Protein AF-A0A967W5R6-F1 (afdb_monomer_lite)

Structure (mmCIF, N/CA/C/O backbone):
data_AF-A0A967W5R6-F1
#
_entry.id   AF-A0A967W5R6-F1
#
loop_
_atom_site.group_PDB
_atom_site.id
_atom_site.type_symbol
_atom_site.label_atom_id
_atom_site.label_alt_id
_atom_site.label_comp_id
_atom_site.label_asym_id
_atom_site.label_entity_id
_atom_site.label_seq_id
_atom_site.pdbx_PDB_ins_code
_atom_site.Cartn_x
_atom_site.Cartn_y
_atom_site.Cartn_z
_atom_site.occupancy
_atom_site.B_iso_or_equiv
_atom_site.auth_seq_id
_atom_site.auth_comp_id
_atom_site.auth_asym_id
_atom_site.auth_atom_id
_atom_site.pdbx_PDB_model_num
ATOM 1 N N . MET A 1 1 ? 6.428 -24.122 -12.323 1.00 50.19 1 MET A N 1
ATOM 2 C CA . MET A 1 1 ? 7.750 -23.611 -12.756 1.00 50.19 1 MET A CA 1
ATOM 3 C C . MET A 1 1 ? 7.749 -22.110 -13.059 1.00 50.19 1 MET A C 1
ATOM 5 O O . MET A 1 1 ? 8.729 -21.477 -12.703 1.00 50.19 1 MET A O 1
ATOM 9 N N . GLN A 1 2 ? 6.687 -21.515 -13.628 1.00 51.97 2 GLN A N 1
ATOM 10 C CA . GLN A 1 2 ? 6.622 -20.061 -13.911 1.00 51.97 2 GLN A CA 1
ATOM 11 C C . GLN A 1 2 ? 6.918 -19.153 -12.698 1.00 51.97 2 GLN A C 1
ATOM 13 O O . GLN A 1 2 ? 7.704 -18.222 -12.822 1.00 51.97 2 GLN A O 1
ATOM 18 N N . SER A 1 3 ? 6.399 -19.475 -11.508 1.00 58.78 3 SER A N 1
ATOM 19 C CA . SER A 1 3 ? 6.591 -18.660 -10.295 1.00 58.78 3 SER A CA 1
ATOM 20 C C . SER A 1 3 ? 8.030 -18.612 -9.761 1.00 58.78 3 SER A C 1
ATOM 22 O O . SER A 1 3 ? 8.403 -17.652 -9.095 1.00 58.78 3 SER A O 1
ATOM 24 N N . LEU A 1 4 ? 8.858 -19.625 -10.036 1.00 48.50 4 LEU A N 1
ATOM 25 C CA . LEU A 1 4 ? 10.253 -19.664 -9.574 1.00 48.50 4 LEU A CA 1
ATOM 26 C C . LEU A 1 4 ? 11.154 -18.750 -10.413 1.00 48.50 4 LEU A C 1
ATOM 28 O O . LEU A 1 4 ? 12.004 -18.060 -9.854 1.00 48.50 4 LEU A O 1
ATOM 32 N N . ASN A 1 5 ? 10.920 -18.680 -11.726 1.00 57.53 5 ASN A N 1
ATOM 33 C CA . ASN A 1 5 ? 11.686 -17.811 -12.623 1.00 57.53 5 ASN A CA 1
ATOM 34 C C . ASN A 1 5 ? 11.376 -16.325 -12.384 1.00 57.53 5 ASN A C 1
ATOM 36 O O . ASN A 1 5 ? 12.283 -15.499 -12.433 1.00 57.53 5 ASN A O 1
ATOM 40 N N . GLU A 1 6 ? 10.125 -15.983 -12.060 1.00 59.31 6 GLU A N 1
ATOM 41 C CA . GLU A 1 6 ? 9.739 -14.610 -11.699 1.00 59.31 6 GLU A CA 1
ATOM 42 C C . GLU A 1 6 ? 10.433 -14.137 -10.416 1.00 59.31 6 GLU A C 1
ATOM 44 O O . GLU A 1 6 ? 10.914 -13.007 -10.349 1.00 59.31 6 GLU A O 1
ATOM 49 N N . LEU A 1 7 ? 10.551 -15.015 -9.414 1.00 59.97 7 LEU A N 1
ATOM 50 C CA . LEU A 1 7 ? 11.257 -14.702 -8.171 1.00 59.97 7 LEU A CA 1
ATOM 51 C C . LEU A 1 7 ? 12.771 -14.589 -8.380 1.00 59.97 7 LEU A C 1
ATOM 53 O O . LEU A 1 7 ? 13.405 -13.731 -7.768 1.00 59.97 7 LEU A O 1
ATOM 57 N N . GLN A 1 8 ? 13.357 -15.412 -9.254 1.00 59.72 8 GLN A N 1
ATOM 58 C CA . GLN A 1 8 ? 14.800 -15.414 -9.512 1.00 59.72 8 GLN A CA 1
ATOM 59 C C . GLN A 1 8 ? 15.293 -14.061 -10.051 1.00 59.72 8 GLN A C 1
ATOM 61 O O . GLN A 1 8 ? 16.343 -13.583 -9.621 1.00 59.72 8 GLN A O 1
ATOM 66 N N . VAL A 1 9 ? 14.490 -13.398 -10.893 1.00 64.69 9 VAL A N 1
ATOM 67 C CA . VAL A 1 9 ? 14.780 -12.054 -11.423 1.00 64.69 9 VAL A CA 1
ATOM 68 C C . VAL A 1 9 ? 14.884 -11.012 -10.304 1.00 64.69 9 VAL A C 1
ATOM 70 O O . VAL A 1 9 ? 15.773 -10.162 -10.337 1.00 64.69 9 VAL A O 1
ATOM 73 N N . ILE A 1 10 ? 14.037 -11.101 -9.273 1.00 62.94 10 ILE A N 1
ATOM 74 C CA . ILE A 1 10 ? 14.028 -10.168 -8.132 1.00 62.94 10 ILE A CA 1
ATOM 75 C C . ILE A 1 10 ? 15.340 -10.239 -7.344 1.00 62.94 10 ILE A C 1
ATOM 77 O O . ILE A 1 10 ? 15.863 -9.211 -6.913 1.00 62.94 10 ILE A O 1
ATOM 81 N N . PHE A 1 11 ? 15.878 -11.445 -7.151 1.00 62.34 11 PHE A N 1
ATOM 82 C CA . PHE A 1 11 ? 17.105 -11.649 -6.378 1.00 62.34 11 PHE A CA 1
ATOM 83 C C . PHE A 1 11 ? 18.377 -11.366 -7.186 1.00 62.34 11 PHE A C 1
ATOM 85 O O . PHE A 1 11 ? 19.386 -10.982 -6.597 1.00 62.34 11 PHE A O 1
ATOM 92 N N . SER A 1 12 ? 18.336 -11.512 -8.514 1.00 70.75 12 SER A N 1
ATOM 93 C CA . SER A 1 12 ? 19.489 -11.268 -9.391 1.00 70.75 12 SER A CA 1
ATOM 94 C C . SER A 1 12 ? 19.612 -9.822 -9.882 1.00 70.75 12 SER A C 1
ATOM 96 O O . SER A 1 12 ? 20.638 -9.469 -10.459 1.00 70.75 12 SER A O 1
ATOM 98 N N . THR A 1 13 ? 18.599 -8.973 -9.668 1.00 72.38 13 THR A N 1
ATOM 99 C CA . THR A 1 13 ? 18.623 -7.554 -10.065 1.00 72.38 13 THR A CA 1
ATOM 100 C C . THR A 1 13 ? 18.386 -6.638 -8.855 1.00 72.38 13 THR A C 1
ATOM 102 O O . THR A 1 13 ? 17.248 -6.337 -8.495 1.00 72.38 13 THR A O 1
ATOM 105 N N . PRO A 1 14 ? 19.460 -6.143 -8.208 1.00 67.19 14 PRO A N 1
ATOM 106 C CA . PRO A 1 14 ? 19.366 -5.367 -6.966 1.00 67.19 14 PRO A CA 1
ATOM 107 C C . PRO A 1 14 ? 18.430 -4.153 -7.044 1.00 67.19 14 PRO A C 1
ATOM 109 O O . PRO A 1 14 ? 17.746 -3.832 -6.073 1.00 67.19 14 PRO A O 1
ATOM 112 N N . TRP A 1 15 ? 18.349 -3.514 -8.213 1.00 69.44 15 TRP A N 1
ATOM 113 C CA . TRP A 1 15 ? 17.492 -2.355 -8.465 1.00 69.44 15 TRP A CA 1
ATOM 114 C C . TRP A 1 15 ? 16.000 -2.683 -8.459 1.00 69.44 15 TRP A C 1
ATOM 116 O O . TRP A 1 15 ? 15.200 -1.802 -8.171 1.00 69.44 15 TRP A O 1
ATOM 126 N N . LEU A 1 16 ? 15.598 -3.938 -8.692 1.00 69.75 16 LEU A N 1
ATOM 127 C CA . LEU A 1 16 ? 14.194 -4.315 -8.544 1.00 69.75 16 LEU A CA 1
ATOM 128 C C . LEU A 1 16 ? 13.778 -4.403 -7.069 1.00 69.75 16 LEU A C 1
ATOM 130 O O . LEU A 1 16 ? 12.602 -4.281 -6.739 1.00 69.75 16 LEU A O 1
ATOM 134 N N . ARG A 1 17 ? 14.718 -4.535 -6.128 1.00 68.00 17 ARG A N 1
ATOM 135 C CA . ARG A 1 17 ? 14.380 -4.555 -4.698 1.00 68.00 17 ARG A CA 1
ATOM 136 C C . ARG A 1 17 ? 13.684 -3.265 -4.249 1.00 68.00 17 ARG A C 1
ATOM 138 O O . ARG A 1 17 ? 12.813 -3.321 -3.379 1.00 68.00 17 ARG A O 1
ATOM 145 N N . SER A 1 18 ? 14.024 -2.128 -4.864 1.00 73.62 18 SER A N 1
ATOM 146 C CA . SER A 1 18 ? 13.408 -0.834 -4.559 1.00 73.62 18 SER A CA 1
ATOM 147 C C . SER A 1 18 ? 11.956 -0.741 -5.037 1.00 73.62 18 S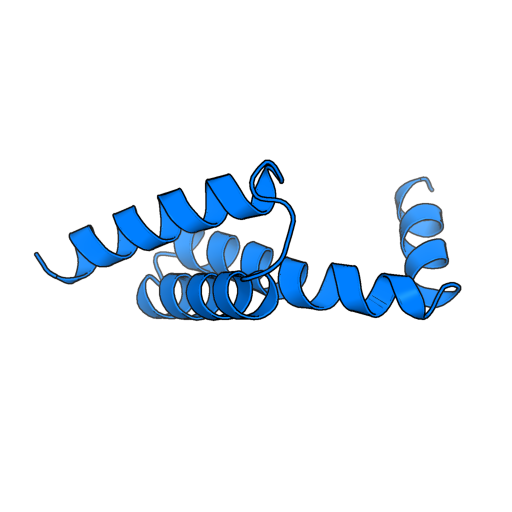ER A C 1
ATOM 149 O O . SER A 1 18 ? 11.158 -0.105 -4.356 1.00 73.62 18 SER A O 1
ATOM 151 N N . ILE A 1 19 ? 11.570 -1.425 -6.126 1.00 78.50 19 ILE A N 1
ATOM 152 C CA . ILE A 1 19 ? 10.174 -1.437 -6.603 1.00 78.50 19 ILE A CA 1
ATOM 153 C C . ILE A 1 19 ? 9.273 -2.325 -5.734 1.00 78.50 19 ILE A C 1
ATOM 155 O O . ILE A 1 19 ? 8.099 -2.015 -5.527 1.00 78.50 19 ILE A O 1
ATOM 159 N N . TYR A 1 20 ? 9.817 -3.407 -5.167 1.00 85.00 20 TYR A N 1
ATOM 160 C CA . TYR A 1 20 ? 9.038 -4.331 -4.337 1.00 85.00 20 TYR A CA 1
ATOM 161 C C . TYR A 1 20 ? 8.830 -3.833 -2.909 1.00 85.00 20 TYR A C 1
ATOM 163 O O . TYR A 1 20 ? 7.850 -4.221 -2.269 1.00 85.00 20 TYR A O 1
ATOM 171 N N . TYR A 1 21 ? 9.714 -2.974 -2.397 1.00 90.25 21 TYR A N 1
ATOM 172 C CA . TYR A 1 21 ? 9.607 -2.488 -1.024 1.00 90.25 21 TYR A CA 1
ATOM 173 C C . TYR A 1 21 ? 8.310 -1.690 -0.779 1.00 90.25 21 TYR A C 1
ATOM 175 O O . TYR A 1 21 ? 7.539 -2.104 0.092 1.00 90.25 21 TYR A O 1
ATOM 183 N N . PRO A 1 22 ? 7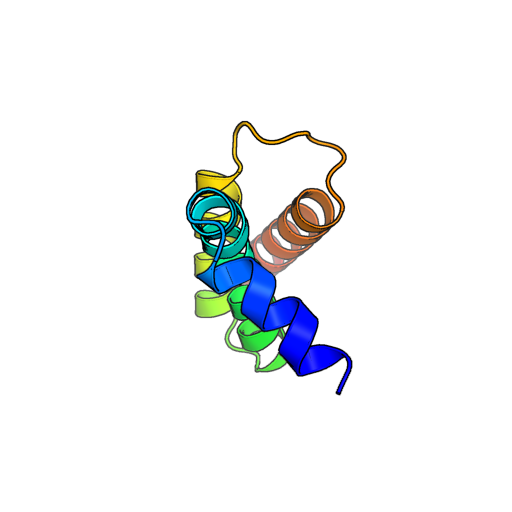.961 -0.661 -1.577 1.00 93.69 22 PRO A N 1
ATOM 184 C CA . PRO A 1 22 ? 6.670 0.017 -1.461 1.00 93.69 22 PRO A CA 1
ATOM 185 C C . PRO A 1 22 ? 5.497 -0.935 -1.716 1.00 93.69 22 PRO A C 1
ATOM 187 O O . PRO A 1 22 ? 4.554 -0.984 -0.926 1.00 93.69 22 PRO A O 1
ATOM 190 N N . LYS A 1 23 ? 5.589 -1.782 -2.752 1.00 93.69 23 LYS A N 1
ATOM 191 C CA . LYS A 1 23 ? 4.532 -2.749 -3.088 1.00 93.69 23 LYS A CA 1
ATOM 192 C C . LYS A 1 23 ? 4.215 -3.709 -1.935 1.00 93.69 23 LYS A C 1
ATOM 194 O O . LYS A 1 23 ? 3.066 -4.112 -1.763 1.00 93.69 23 LYS A O 1
ATOM 199 N N . SER A 1 24 ? 5.199 -4.038 -1.098 1.00 95.62 24 SER A N 1
ATOM 200 C CA . SER A 1 24 ? 4.979 -4.870 0.089 1.00 95.62 24 SER A CA 1
ATOM 201 C C . SER A 1 24 ? 4.015 -4.228 1.098 1.00 95.62 24 SER A C 1
ATOM 203 O O . SER A 1 24 ? 3.208 -4.938 1.701 1.00 95.62 24 SER A O 1
ATOM 205 N N . PHE A 1 25 ? 4.042 -2.899 1.249 1.00 98.19 25 PHE A N 1
ATOM 206 C CA . PHE A 1 25 ? 3.109 -2.170 2.107 1.00 98.19 25 PHE A CA 1
ATOM 207 C C . PHE A 1 25 ? 1.703 -2.156 1.511 1.00 98.19 25 PHE A C 1
ATOM 209 O O . PHE A 1 25 ? 0.752 -2.471 2.222 1.00 98.19 25 PHE A O 1
ATOM 216 N N . TYR A 1 26 ? 1.565 -1.923 0.203 1.00 98.25 26 TYR A N 1
ATOM 217 C CA . TYR A 1 26 ? 0.274 -2.035 -0.485 1.00 98.25 26 TYR A CA 1
ATOM 218 C C . TYR A 1 26 ? -0.381 -3.411 -0.263 1.00 98.25 26 TYR A C 1
ATOM 220 O O . TYR A 1 26 ? -1.536 -3.505 0.158 1.00 98.25 26 TYR A O 1
ATOM 228 N N . LEU A 1 27 ? 0.379 -4.494 -0.462 1.00 98.19 27 LEU A N 1
ATOM 229 C CA . LEU A 1 27 ? -0.122 -5.856 -0.257 1.00 98.19 27 LEU A CA 1
ATOM 230 C C . LEU A 1 27 ? -0.500 -6.126 1.207 1.00 98.19 27 LEU A C 1
ATOM 232 O O . LEU A 1 27 ? -1.545 -6.727 1.465 1.00 98.19 27 LEU A O 1
ATOM 236 N N . LYS A 1 28 ? 0.301 -5.655 2.173 1.00 98.44 28 LYS A N 1
ATOM 237 C CA . LYS A 1 28 ? -0.042 -5.740 3.603 1.00 98.44 28 LYS A CA 1
ATOM 238 C C . LYS A 1 28 ? -1.325 -4.977 3.924 1.00 98.44 28 LYS A C 1
ATOM 240 O O . LYS A 1 28 ? -2.157 -5.514 4.650 1.00 98.44 28 LYS A O 1
ATOM 245 N N . GLY A 1 29 ? -1.509 -3.782 3.357 1.00 98.50 29 GLY A N 1
ATOM 246 C CA . GLY A 1 29 ? -2.737 -2.993 3.480 1.00 98.50 29 GLY A CA 1
ATOM 247 C C . GLY A 1 29 ? -3.967 -3.809 3.089 1.00 98.50 29 GLY A C 1
ATOM 248 O O . GLY A 1 29 ? -4.872 -3.982 3.904 1.00 98.50 29 GLY A O 1
ATOM 249 N N . LYS A 1 30 ? -3.934 -4.445 1.910 1.00 98.62 30 LYS A N 1
ATOM 250 C CA . LYS A 1 30 ? -5.028 -5.306 1.420 1.00 98.62 30 LYS A CA 1
ATOM 251 C C . LYS A 1 30 ? -5.293 -6.512 2.306 1.00 98.62 30 LYS A C 1
ATOM 253 O O . LYS A 1 30 ? -6.444 -6.900 2.490 1.00 98.62 30 LYS A O 1
ATOM 258 N N . ILE A 1 31 ? -4.239 -7.138 2.829 1.00 98.69 31 ILE A N 1
ATOM 259 C CA . ILE A 1 31 ? -4.375 -8.285 3.733 1.00 98.69 31 ILE A CA 1
ATOM 260 C C . ILE A 1 31 ? -5.051 -7.848 5.034 1.00 98.69 31 ILE A C 1
ATOM 262 O O . ILE A 1 31 ? -5.975 -8.518 5.490 1.00 98.69 31 ILE A O 1
ATOM 266 N N . TYR A 1 32 ? -4.626 -6.732 5.626 1.00 98.62 32 TYR A N 1
ATOM 267 C CA . TYR A 1 32 ? -5.225 -6.230 6.861 1.00 98.62 32 TYR A CA 1
ATOM 268 C C . TYR A 1 32 ? -6.660 -5.747 6.666 1.00 98.62 32 TYR A C 1
ATOM 270 O O . TYR A 1 32 ? -7.503 -6.068 7.500 1.00 98.62 32 TYR A O 1
ATOM 278 N N . GLU A 1 33 ? -6.954 -5.077 5.550 1.00 97.88 33 GLU A N 1
ATOM 279 C CA . GLU A 1 33 ? -8.310 -4.663 5.172 1.00 97.88 33 GLU A CA 1
ATOM 280 C C . GLU A 1 33 ? -9.239 -5.880 5.088 1.00 97.88 33 GLU A C 1
ATOM 282 O O . GLU A 1 33 ? -10.267 -5.923 5.758 1.00 97.88 33 GLU A O 1
ATOM 287 N N . LYS A 1 34 ? -8.826 -6.933 4.368 1.00 98.06 34 LYS A N 1
ATOM 288 C CA . LYS A 1 34 ? -9.588 -8.192 4.274 1.00 98.06 34 LYS A CA 1
ATOM 289 C C . LYS A 1 34 ? -9.775 -8.898 5.616 1.00 98.06 34 LYS A C 1
ATOM 291 O O . LYS A 1 34 ? -10.751 -9.618 5.790 1.00 98.06 34 LYS A O 1
ATOM 296 N N . LYS A 1 35 ? -8.841 -8.723 6.552 1.00 98.12 35 LYS A N 1
ATOM 297 C CA . LYS A 1 35 ? -8.928 -9.268 7.915 1.00 98.12 35 LYS A CA 1
ATOM 298 C C . LYS A 1 35 ? -9.733 -8.377 8.871 1.00 98.12 35 LYS A C 1
ATOM 300 O O . LYS A 1 35 ? -9.819 -8.715 10.047 1.00 98.12 35 LYS A O 1
ATOM 305 N N . GLY A 1 36 ? -10.260 -7.241 8.409 1.00 96.62 36 GLY A N 1
ATOM 306 C CA . GLY A 1 36 ? -10.972 -6.268 9.242 1.00 96.62 36 GLY A CA 1
ATOM 307 C C . GLY A 1 36 ? -10.071 -5.478 10.197 1.00 96.62 36 GLY A C 1
ATOM 308 O O . GLY A 1 36 ? -10.567 -4.763 11.061 1.00 96.62 36 GLY A O 1
ATOM 309 N N . ASN A 1 37 ? -8.744 -5.575 10.068 1.00 97.94 37 ASN A N 1
ATOM 310 C CA . ASN A 1 37 ? -7.819 -4.818 10.907 1.00 97.94 37 ASN A CA 1
ATOM 311 C C . ASN A 1 37 ? -7.561 -3.435 10.291 1.00 97.94 37 ASN A C 1
ATOM 313 O O . ASN A 1 37 ? -6.519 -3.187 9.680 1.00 97.94 37 ASN A O 1
ATOM 317 N N . ILE A 1 38 ? -8.549 -2.551 10.431 1.00 96.94 38 ILE A N 1
ATOM 318 C CA . ILE A 1 38 ? -8.612 -1.264 9.727 1.00 96.94 38 ILE A CA 1
ATOM 319 C C . ILE A 1 38 ? -7.423 -0.356 10.060 1.00 96.94 38 ILE A C 1
ATOM 321 O O . ILE A 1 38 ? -6.799 0.190 9.152 1.00 96.94 38 ILE A O 1
ATOM 325 N N . ASN A 1 39 ? -7.024 -0.269 11.333 1.00 97.44 39 ASN A N 1
ATOM 326 C CA . ASN A 1 39 ? -5.880 0.554 11.746 1.00 97.44 39 ASN A CA 1
ATOM 327 C C . ASN A 1 39 ? -4.569 0.098 11.088 1.00 97.44 39 ASN A C 1
ATOM 329 O O . ASN A 1 39 ? -3.776 0.922 10.627 1.00 97.44 39 ASN A O 1
ATOM 333 N N . LEU A 1 40 ? -4.338 -1.219 11.001 1.00 98.00 40 LEU A N 1
ATOM 334 C CA . LEU A 1 40 ? -3.164 -1.745 10.305 1.00 98.00 40 LEU A CA 1
ATOM 335 C C . LEU A 1 40 ? -3.272 -1.577 8.788 1.00 98.00 40 LEU A C 1
ATOM 337 O O . LEU A 1 40 ? -2.247 -1.345 8.145 1.00 98.00 40 LEU A O 1
ATOM 341 N N . ALA A 1 41 ? -4.472 -1.662 8.213 1.00 98.56 41 ALA A N 1
ATOM 342 C CA . ALA A 1 41 ? -4.683 -1.403 6.793 1.00 98.56 41 ALA A CA 1
ATOM 343 C C . ALA A 1 41 ? -4.314 0.044 6.433 1.00 98.56 41 ALA A C 1
ATOM 345 O O . ALA A 1 41 ? -3.459 0.253 5.572 1.00 98.56 41 ALA A O 1
ATOM 346 N N . ILE A 1 42 ? -4.865 1.020 7.167 1.00 98.38 42 ILE A N 1
ATOM 347 C CA . ILE A 1 42 ? -4.590 2.456 7.000 1.00 98.38 42 ILE A CA 1
ATOM 348 C C . ILE A 1 42 ? -3.089 2.729 7.096 1.00 98.38 42 ILE A C 1
ATOM 350 O O . ILE A 1 42 ? -2.518 3.291 6.164 1.00 98.38 42 ILE A O 1
ATOM 354 N N . LYS A 1 43 ? -2.426 2.250 8.159 1.00 98.50 43 LYS A N 1
ATOM 355 C CA . LYS A 1 43 ? -0.982 2.457 8.361 1.00 98.50 43 LYS A CA 1
ATOM 356 C C . LYS A 1 43 ? -0.136 1.921 7.202 1.00 98.50 43 LYS A C 1
ATOM 358 O O . LYS A 1 43 ? 0.8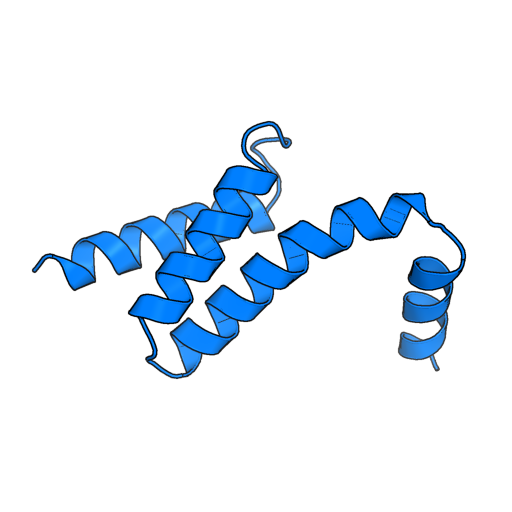80 2.506 6.841 1.00 98.50 43 LYS A O 1
ATOM 363 N N . ASN A 1 44 ? -0.513 0.776 6.631 1.00 98.75 44 ASN A N 1
ATOM 364 C CA . ASN A 1 44 ? 0.232 0.205 5.511 1.00 98.75 44 ASN A CA 1
ATOM 365 C C . ASN A 1 44 ? -0.038 0.952 4.198 1.00 98.75 44 ASN A C 1
ATOM 367 O O . ASN A 1 44 ? 0.905 1.156 3.437 1.00 98.75 44 ASN A O 1
ATOM 371 N N . TYR A 1 45 ? -1.269 1.402 3.942 1.00 98.62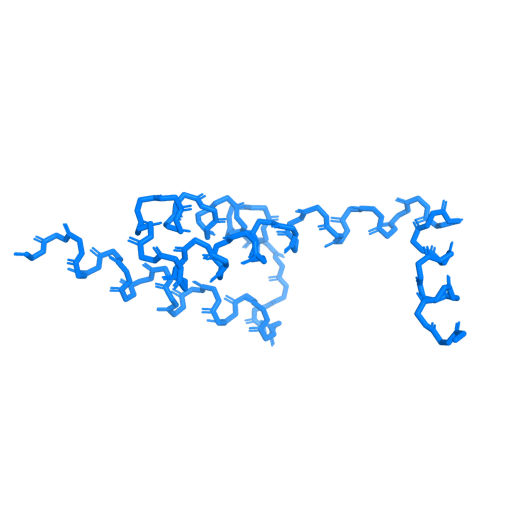 45 TYR A N 1
ATOM 372 C CA . TYR A 1 45 ? -1.531 2.255 2.782 1.00 98.62 45 TYR A CA 1
ATOM 373 C C . TYR A 1 45 ? -0.817 3.606 2.894 1.00 98.62 45 TYR A C 1
ATOM 375 O O . TYR A 1 45 ? -0.188 4.019 1.928 1.00 98.62 45 TYR A O 1
ATOM 383 N N . GLU A 1 46 ? -0.806 4.238 4.068 1.00 98.44 46 GLU A N 1
ATOM 384 C CA . GLU A 1 46 ? -0.070 5.485 4.317 1.00 98.44 46 GLU A CA 1
ATOM 385 C C . GLU A 1 46 ? 1.429 5.341 4.000 1.00 98.44 46 GLU A C 1
ATOM 387 O O . GLU A 1 46 ? 1.973 6.114 3.214 1.00 98.44 46 GLU A O 1
ATOM 392 N N . ASN A 1 47 ? 2.081 4.287 4.508 1.00 98.31 47 ASN A N 1
ATOM 393 C CA . ASN A 1 47 ? 3.491 4.009 4.207 1.00 98.31 47 ASN A CA 1
ATOM 394 C C . ASN A 1 47 ? 3.751 3.804 2.707 1.00 98.31 47 ASN A C 1
ATOM 396 O O . ASN A 1 47 ? 4.773 4.250 2.186 1.00 98.31 47 ASN A O 1
ATOM 400 N N . PHE A 1 48 ? 2.852 3.105 2.009 1.00 98.06 48 PHE A N 1
ATOM 401 C CA . PHE A 1 48 ? 2.968 2.920 0.564 1.00 98.06 48 PHE A CA 1
ATOM 402 C C . PHE A 1 48 ? 2.873 4.256 -0.179 1.00 98.06 48 PHE A C 1
ATOM 404 O O . PHE A 1 48 ? 3.720 4.539 -1.025 1.00 98.06 48 PHE A O 1
ATOM 411 N N . LEU A 1 49 ? 1.881 5.081 0.167 1.00 97.88 49 LEU A N 1
ATOM 412 C CA . LEU A 1 49 ? 1.660 6.386 -0.451 1.00 97.88 49 LEU A CA 1
ATOM 413 C C . LEU A 1 49 ? 2.822 7.351 -0.192 1.00 97.88 49 LEU A C 1
ATOM 415 O O . LEU A 1 49 ? 3.197 8.084 -1.102 1.00 97.88 49 LEU A O 1
ATOM 419 N N . GLU A 1 50 ? 3.438 7.308 0.992 1.00 98.00 50 GLU A N 1
ATOM 420 C CA . GLU A 1 50 ? 4.625 8.115 1.301 1.00 98.00 50 GLU A CA 1
ATOM 421 C C . GLU A 1 50 ? 5.837 7.687 0.461 1.00 98.00 50 GLU A C 1
ATOM 423 O O . GLU A 1 50 ? 6.519 8.523 -0.136 1.00 98.00 50 GLU A O 1
ATOM 428 N N . LEU A 1 51 ? 6.087 6.377 0.347 1.00 95.88 51 LEU A N 1
ATOM 429 C CA . LEU A 1 51 ? 7.194 5.852 -0.460 1.00 95.88 51 LEU A CA 1
ATOM 430 C C . LEU A 1 51 ? 7.013 6.122 -1.962 1.00 95.88 51 LEU A C 1
ATOM 432 O O . LEU A 1 51 ? 8.001 6.272 -2.679 1.00 95.88 51 LEU A O 1
ATOM 436 N N . TRP A 1 52 ? 5.770 6.180 -2.443 1.00 95.69 52 TRP A N 1
ATOM 437 C CA . TRP A 1 52 ? 5.414 6.435 -3.844 1.00 95.69 52 TRP A CA 1
ATOM 438 C C . TRP A 1 52 ? 4.861 7.844 -4.097 1.00 95.69 52 TRP A C 1
ATOM 440 O O . TRP A 1 52 ? 4.229 8.086 -5.125 1.00 95.69 52 TRP A O 1
ATOM 450 N N . LYS A 1 53 ? 5.137 8.817 -3.219 1.00 95.81 53 LYS A N 1
ATOM 451 C CA . LYS A 1 53 ? 4.615 10.190 -3.363 1.00 95.81 53 LYS A CA 1
ATOM 452 C C . LYS A 1 53 ? 5.017 10.893 -4.666 1.00 95.81 53 LYS A C 1
ATOM 454 O O . LYS A 1 53 ? 4.280 11.748 -5.148 1.00 95.81 53 LYS A O 1
ATOM 459 N N . ASN A 1 54 ? 6.155 10.494 -5.241 1.00 94.88 54 ASN A N 1
ATOM 460 C CA . ASN A 1 54 ? 6.702 11.015 -6.498 1.00 94.88 54 ASN A CA 1
ATOM 461 C C . ASN A 1 54 ? 6.637 9.998 -7.655 1.00 94.88 54 ASN A C 1
ATOM 463 O O . ASN A 1 54 ? 7.289 10.208 -8.673 1.00 94.88 54 ASN A O 1
ATOM 467 N N . ALA A 1 55 ? 5.927 8.878 -7.488 1.00 93.00 55 ALA A N 1
ATOM 468 C CA . ALA A 1 55 ? 5.750 7.898 -8.556 1.00 93.00 55 ALA A CA 1
ATOM 469 C C . ALA A 1 55 ? 4.751 8.403 -9.613 1.00 93.00 55 ALA A C 1
ATOM 471 O O . ALA A 1 55 ? 3.965 9.322 -9.352 1.00 93.00 55 ALA A O 1
ATOM 472 N N . ASP A 1 56 ? 4.759 7.773 -10.788 1.00 95.50 56 ASP A N 1
ATOM 473 C CA . ASP A 1 56 ? 3.806 8.085 -11.852 1.00 95.50 56 ASP A CA 1
ATOM 474 C C . ASP A 1 56 ? 2.363 7.901 -11.358 1.00 95.50 56 ASP A C 1
ATOM 476 O O . ASP A 1 56 ? 2.004 6.915 -10.706 1.00 95.50 56 ASP A O 1
ATOM 480 N N . LYS A 1 57 ? 1.524 8.911 -11.610 1.00 93.31 57 LYS A N 1
ATOM 481 C CA . LYS A 1 57 ? 0.192 9.026 -10.989 1.00 93.31 57 LYS A CA 1
ATOM 482 C C . LYS A 1 57 ? -0.822 8.017 -11.531 1.00 93.31 57 LYS A C 1
ATOM 484 O O . LYS A 1 57 ? -1.836 7.786 -10.874 1.00 93.31 57 LYS A O 1
ATOM 489 N N . ASP A 1 58 ? -0.560 7.466 -12.708 1.00 94.69 58 ASP A N 1
ATOM 490 C CA . ASP A 1 58 ? -1.388 6.511 -13.445 1.00 94.69 58 ASP A CA 1
ATOM 491 C C . ASP A 1 58 ? -1.069 5.045 -13.108 1.00 94.69 58 ASP A C 1
ATOM 493 O O . ASP A 1 58 ? -1.718 4.134 -13.625 1.00 94.69 58 ASP A O 1
ATOM 497 N N . LEU A 1 59 ? -0.125 4.795 -12.193 1.00 94.81 59 LEU A N 1
ATOM 498 C CA . LEU A 1 59 ? 0.147 3.449 -11.701 1.00 94.81 59 LEU A CA 1
ATOM 499 C C . LEU A 1 59 ? -1.101 2.864 -11.009 1.00 94.81 59 LEU A C 1
ATOM 501 O O . LEU A 1 59 ? -1.567 3.425 -10.008 1.00 94.81 59 LEU A O 1
ATOM 505 N N . PRO A 1 60 ? -1.617 1.699 -11.454 1.00 95.69 60 PRO A N 1
ATOM 506 C CA . PRO A 1 60 ? -2.854 1.127 -10.917 1.00 95.69 60 PRO A CA 1
ATOM 507 C C . PRO A 1 60 ? -2.818 0.879 -9.404 1.00 95.69 60 PRO A C 1
ATOM 509 O O . PRO A 1 60 ? -3.791 1.159 -8.705 1.00 95.69 60 PRO A O 1
ATOM 512 N N . ASP A 1 61 ? -1.677 0.406 -8.889 1.00 95.31 61 ASP A N 1
ATOM 513 C CA . ASP A 1 61 ? -1.479 0.152 -7.457 1.00 95.31 61 ASP A CA 1
ATOM 514 C C . ASP A 1 61 ? -1.565 1.462 -6.641 1.00 95.31 61 ASP A C 1
ATOM 516 O O . ASP A 1 61 ? -2.136 1.473 -5.549 1.00 95.31 61 ASP A O 1
ATOM 520 N N . LEU A 1 62 ? -1.055 2.581 -7.180 1.00 97.00 62 LEU A N 1
ATOM 521 C CA . LEU A 1 62 ? -1.113 3.900 -6.538 1.00 97.00 62 LEU A CA 1
ATOM 522 C C . LEU A 1 62 ? -2.549 4.428 -6.475 1.00 97.00 62 LEU A C 1
ATOM 524 O O . LEU A 1 62 ? -2.986 4.914 -5.430 1.00 97.00 62 LEU A O 1
ATOM 528 N N . MET A 1 63 ? -3.287 4.311 -7.581 1.00 98.19 63 MET A N 1
ATOM 529 C CA . MET A 1 63 ? -4.687 4.733 -7.661 1.00 98.19 63 MET A CA 1
ATOM 530 C C . MET A 1 63 ? -5.583 3.919 -6.717 1.00 98.19 63 MET A C 1
ATOM 532 O O . MET A 1 63 ? -6.383 4.495 -5.977 1.00 98.19 63 MET A O 1
ATOM 536 N N . ASP A 1 64 ? -5.428 2.590 -6.700 1.00 98.44 64 ASP A N 1
ATOM 537 C CA . ASP A 1 64 ? -6.201 1.703 -5.820 1.00 98.44 64 ASP A CA 1
ATOM 538 C C . ASP A 1 64 ? -5.895 1.973 -4.339 1.00 98.44 64 ASP A C 1
ATOM 540 O O . ASP A 1 64 ? -6.821 2.079 -3.534 1.00 98.44 64 ASP A O 1
ATOM 544 N N . ALA A 1 65 ? -4.621 2.152 -3.969 1.00 98.25 65 ALA A N 1
ATOM 545 C CA . ALA A 1 65 ? -4.254 2.429 -2.582 1.00 98.25 65 ALA A CA 1
ATO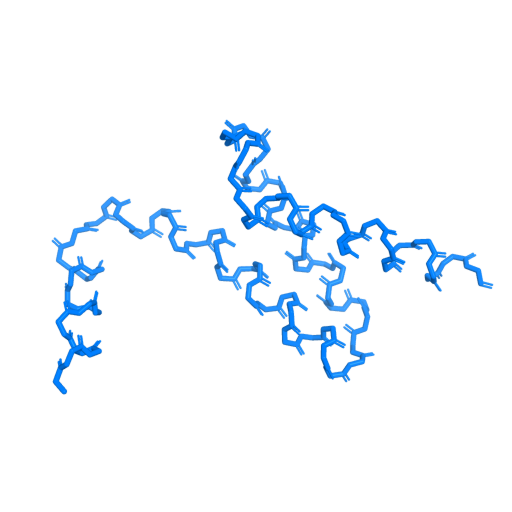M 546 C C . ALA A 1 65 ? -4.807 3.765 -2.066 1.00 98.25 65 ALA A C 1
ATOM 548 O O . ALA A 1 65 ? -5.286 3.801 -0.935 1.00 98.25 65 ALA A O 1
ATOM 549 N N . LYS A 1 66 ? -4.786 4.837 -2.876 1.00 98.25 66 LYS A N 1
ATOM 550 C CA . LYS A 1 66 ? -5.382 6.136 -2.500 1.00 98.25 66 LYS A CA 1
ATOM 551 C C . LYS A 1 66 ? -6.869 5.992 -2.207 1.00 98.25 66 LYS A C 1
ATOM 553 O O . LYS A 1 66 ? -7.310 6.332 -1.114 1.00 98.25 66 LYS A O 1
ATOM 558 N N . LYS A 1 67 ? -7.606 5.375 -3.136 1.00 98.31 67 LYS A N 1
ATOM 559 C CA . LYS A 1 67 ? -9.049 5.148 -2.998 1.00 98.31 67 LYS A CA 1
ATOM 560 C C . LYS A 1 67 ? -9.390 4.361 -1.730 1.00 98.31 67 LYS A C 1
ATOM 562 O O . LYS A 1 67 ? -10.325 4.704 -1.015 1.00 98.31 67 LYS A O 1
ATOM 567 N N . ARG A 1 68 ? -8.643 3.288 -1.450 1.00 98.38 68 ARG A N 1
ATOM 568 C CA . ARG A 1 68 ? -8.854 2.465 -0.249 1.00 98.38 68 ARG A CA 1
ATOM 569 C C . ARG A 1 68 ? -8.497 3.215 1.026 1.00 98.38 68 ARG A C 1
ATOM 571 O O . ARG A 1 68 ? -9.245 3.138 1.992 1.00 98.38 68 ARG A O 1
ATOM 578 N N . TYR A 1 69 ? -7.373 3.928 1.033 1.00 98.31 69 TYR A N 1
ATOM 579 C CA . TYR A 1 69 ? -6.935 4.724 2.175 1.00 98.31 69 TYR A CA 1
ATOM 580 C C . TYR A 1 69 ? -7.983 5.772 2.567 1.00 98.31 69 TYR A C 1
ATOM 582 O O . TYR A 1 69 ? -8.365 5.827 3.734 1.00 98.31 69 TYR A O 1
ATOM 590 N N . GLU A 1 70 ? -8.488 6.539 1.598 1.00 97.81 70 GLU A N 1
ATOM 591 C CA . GLU A 1 70 ? -9.519 7.563 1.814 1.00 97.81 70 GLU A CA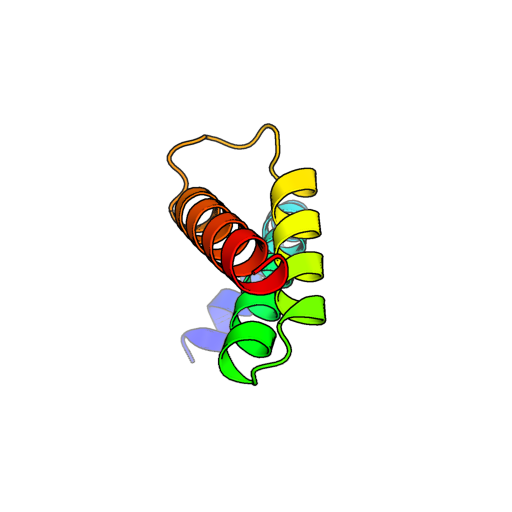 1
ATOM 592 C C . GLU A 1 70 ? -10.810 6.946 2.365 1.00 97.81 70 GLU A C 1
ATOM 594 O O . GLU A 1 70 ? -11.268 7.343 3.436 1.00 97.81 70 GLU A O 1
ATOM 599 N N . ALA A 1 71 ? -11.316 5.886 1.726 1.00 97.56 71 ALA A N 1
ATOM 600 C CA . ALA A 1 71 ? -12.520 5.196 2.184 1.00 97.56 71 ALA A CA 1
ATOM 601 C C . ALA A 1 71 ? -12.377 4.643 3.614 1.00 97.56 71 ALA A C 1
ATOM 603 O O . ALA A 1 71 ? -13.304 4.723 4.419 1.00 97.56 71 ALA A O 1
ATOM 604 N N . LEU A 1 72 ? -11.222 4.072 3.967 1.00 96.75 72 LEU A N 1
ATOM 605 C CA . LEU A 1 72 ? -10.987 3.568 5.323 1.00 96.75 72 LEU A CA 1
ATOM 606 C C . LEU A 1 72 ? -10.867 4.699 6.349 1.00 96.75 72 LEU A C 1
ATOM 608 O O . LEU A 1 72 ? -11.342 4.545 7.473 1.00 96.75 72 LEU A O 1
ATOM 612 N N . LYS A 1 73 ? -10.255 5.829 5.978 1.00 95.38 73 LYS A N 1
ATOM 613 C CA . LYS A 1 73 ? -10.139 7.004 6.848 1.00 95.38 73 LYS A CA 1
ATOM 614 C C . LYS A 1 73 ? -11.506 7.602 7.162 1.00 95.38 73 LYS A C 1
ATOM 616 O O . LYS A 1 73 ? -11.783 7.800 8.342 1.00 95.38 73 LYS A O 1
ATOM 621 N N . GLU A 1 74 ? -12.356 7.803 6.159 1.00 94.31 74 GLU A N 1
ATOM 622 C CA . GLU A 1 74 ? -13.719 8.333 6.328 1.00 94.31 74 GLU A CA 1
ATOM 623 C C . GLU A 1 74 ? -14.566 7.457 7.266 1.00 94.31 74 GLU A C 1
ATOM 625 O O . GLU A 1 74 ? -15.170 7.955 8.220 1.00 94.31 74 GLU A O 1
ATOM 630 N N . ASN A 1 75 ? -14.528 6.137 7.051 1.00 87.12 75 ASN A N 1
ATOM 631 C CA . ASN A 1 75 ? -15.249 5.157 7.868 1.00 87.12 75 ASN A CA 1
ATOM 632 C C . ASN A 1 75 ? -14.685 4.999 9.291 1.00 87.12 75 ASN A C 1
ATOM 634 O O . ASN A 1 75 ? -15.368 4.462 10.153 1.00 87.12 75 ASN A O 1
ATOM 638 N N . SER A 1 76 ? -13.438 5.415 9.544 1.00 81.56 76 SER A N 1
ATOM 639 C CA . SER A 1 76 ? -12.821 5.356 10.882 1.00 81.56 76 SER A CA 1
ATOM 640 C C . SER A 1 76 ? -13.102 6.588 11.749 1.00 81.56 76 SER A C 1
ATOM 642 O O . SER A 1 76 ? -12.849 6.554 12.952 1.00 81.56 76 SER A O 1
ATOM 644 N N . THR A 1 77 ? -13.564 7.683 11.138 1.00 70.06 77 THR A N 1
ATOM 645 C CA . THR A 1 77 ? -13.863 8.963 11.805 1.00 70.06 77 THR A CA 1
ATOM 646 C C . THR A 1 77 ? -15.354 9.204 12.045 1.00 70.06 77 THR A C 1
ATOM 648 O O . THR A 1 77 ? -15.689 10.189 12.701 1.00 70.06 77 THR A O 1
ATOM 651 N N . SER A 1 78 ? -16.221 8.338 11.512 1.00 53.03 78 SER A N 1
ATOM 652 C CA . SER A 1 78 ? -17.677 8.340 11.737 1.00 53.03 78 SER A CA 1
ATOM 653 C C . SER A 1 78 ? -18.055 7.303 12.787 1.00 53.03 78 SER A C 1
ATOM 655 O O . SER A 1 78 ? -18.993 7.581 13.563 1.00 53.03 78 SER A O 1
#

Foldseek 3Di:
DVVVVVVVVCVVDVVVVLVVPLVVLLVQLVVCVVVVVLVSNLVSLVSSCVSCVPPDCPPPSNVVSVVSNVVSVVVVVD

Secondary structure (DSSP, 8-state):
-HHHHHHHHHHH-TTHHHHHHHHHHHHHHHHHHHTT-HHHHHHHHHHHHHHTTTS-TT-HHHHHHHHHHHHHHHHHH-

Sequence (78 aa):
MQSLNELQVIFSTPWLRSIYYPKSFYLKGKIYEKKGNINLAIKNYENFLELWKNADKDLPDLMDAKKRYEALKENSTS

Radius of gyration: 14.26 Å; chains: 1; bounding box: 37×35×26 Å

pLDDT: mean 87.42, std 15.51, range [48.5, 98.75]